Protein AF-A0A1H9MS61-F1 (afdb_monomer)

Foldseek 3Di:
DDDFDDKWWKWDFPDADPVRHTDTHDTDIFTKHWPAAAPVVDPDPDPDPDDDDDDPDPCPPFRTKMKGAPPDDDDFQIWMGDPRFIWGWHDWAFDADPVRHGGIIITTTDGPDD

Mean predicted aligned error: 9.56 Å

Nearest PDB structures (foldseek):
  7z4w-assembly1_1  TM=5.981E-01  e=6.880E-03  Bacillus subtilis
  8hdr-assembly1_A  TM=4.611E-01  e=2.277E-03  uncultured cyanophage
  3f3b-assembly1_A  TM=5.644E-01  e=3.340E-02  Bacillus subtilis
  3bpk-assembly1_B  TM=2.698E-01  e=3.438E+00  Bacillus cereus ATCC 14579
  3bpk-assembly1_A  TM=2.717E-01  e=5.240E+00  Bacillus cereus ATCC 14579

Secondary structure (DSSP, 8-state):
-----EEEEEE-EEEE-TTSPEEEPPPEEEEEEEEEE--TT---------------------SEEEEEETTS---TT-EEEETTEEEEEEEEEEEE-TTS-EEEEEEEEEE---

Organism: NCBI:txid1855383

Sequence (114 aa):
MFIPNNTGRLSRKIGMTIKAEARFSIPETVDCGVVSLANTDQKTSVRSDSSASRGSAQETVSDAKILFPATVTIIAGDRFEIAGFTLKVITVQPRYSVLGILDHYEVDFAHWGP

pLDDT: mean 79.86, std 19.65, range [36.75, 95.88]

Structure (mmCIF, N/CA/C/O backbone):
data_AF-A0A1H9MS61-F1
#
_entry.id   AF-A0A1H9MS61-F1
#
loop_
_atom_site.group_PDB
_atom_site.id
_atom_site.type_symbol
_atom_site.label_atom_id
_atom_site.label_alt_id
_atom_site.label_comp_id
_atom_site.label_asym_id
_atom_site.label_entity_id
_atom_site.label_seq_id
_atom_site.pdbx_PDB_ins_code
_atom_site.Cartn_x
_atom_site.Cartn_y
_atom_site.Cartn_z
_atom_site.occupancy
_atom_site.B_iso_or_equiv
_atom_site.auth_seq_id
_atom_site.auth_comp_id
_atom_site.auth_asym_id
_atom_site.auth_atom_id
_atom_site.pdbx_PDB_model_num
ATOM 1 N N . MET A 1 1 ? -5.239 -4.835 16.723 1.00 73.62 1 MET A N 1
ATOM 2 C CA . MET A 1 1 ? -4.757 -5.936 15.883 1.00 73.62 1 MET A CA 1
ATOM 3 C C . MET A 1 1 ? -5.499 -5.868 14.575 1.00 73.62 1 MET A C 1
ATOM 5 O O . MET A 1 1 ? -6.674 -6.218 14.520 1.00 73.62 1 MET A O 1
ATOM 9 N N . PHE A 1 2 ? -4.838 -5.331 13.560 1.00 81.62 2 PHE A N 1
ATOM 10 C CA . PHE A 1 2 ? -5.325 -5.362 12.193 1.00 81.62 2 PHE A CA 1
ATOM 11 C C . PHE A 1 2 ? -5.403 -6.807 11.681 1.00 81.62 2 PHE A C 1
ATOM 13 O O . PHE A 1 2 ? -4.468 -7.587 11.864 1.00 81.62 2 PHE A O 1
ATOM 20 N N . ILE A 1 3 ? -6.525 -7.150 11.049 1.00 86.38 3 ILE A N 1
ATOM 21 C CA . ILE A 1 3 ? -6.737 -8.432 10.376 1.00 86.38 3 ILE A CA 1
ATOM 22 C C . ILE A 1 3 ? -7.006 -8.104 8.903 1.00 86.38 3 ILE A C 1
ATOM 24 O O . ILE A 1 3 ? -8.030 -7.477 8.614 1.00 86.38 3 ILE A O 1
ATOM 28 N N . PRO A 1 4 ? -6.101 -8.465 7.978 1.00 87.06 4 PRO A N 1
ATOM 29 C CA . PRO A 1 4 ? -6.316 -8.228 6.559 1.00 87.06 4 PRO A CA 1
ATOM 30 C C . PRO A 1 4 ? -7.488 -9.071 6.052 1.00 87.06 4 PRO A C 1
ATOM 32 O O . PRO A 1 4 ? -7.707 -10.196 6.501 1.00 87.06 4 PRO A O 1
ATOM 35 N N . ASN A 1 5 ? -8.248 -8.519 5.110 1.00 88.12 5 ASN A N 1
ATOM 36 C CA . ASN A 1 5 ? -9.428 -9.166 4.531 1.00 88.12 5 ASN A CA 1
ATOM 37 C C . ASN A 1 5 ? -9.337 -9.321 3.008 1.00 88.12 5 ASN A C 1
ATOM 39 O O . ASN A 1 5 ? -10.292 -9.778 2.381 1.00 88.12 5 ASN A O 1
ATOM 43 N N . ASN A 1 6 ? -8.219 -8.915 2.409 1.00 91.75 6 ASN A N 1
ATOM 44 C CA . ASN A 1 6 ? -7.995 -8.955 0.977 1.00 91.75 6 ASN A CA 1
ATOM 45 C C . ASN A 1 6 ? -6.513 -9.213 0.670 1.00 91.75 6 ASN A C 1
ATOM 47 O O . ASN A 1 6 ? -5.647 -9.108 1.537 1.00 91.75 6 ASN A O 1
ATOM 51 N N . THR A 1 7 ? -6.213 -9.513 -0.586 1.00 93.56 7 THR A N 1
ATOM 52 C CA . THR A 1 7 ? -4.850 -9.704 -1.085 1.00 93.56 7 THR A CA 1
ATOM 53 C C . THR A 1 7 ? -4.645 -8.888 -2.352 1.00 93.56 7 THR A C 1
ATOM 55 O O . THR A 1 7 ? -5.556 -8.776 -3.173 1.00 93.56 7 THR A O 1
ATOM 58 N N . GLY A 1 8 ? -3.442 -8.362 -2.548 1.00 93.62 8 GLY A N 1
ATOM 59 C CA . GLY A 1 8 ? -3.043 -7.699 -3.789 1.00 93.62 8 GLY A CA 1
ATOM 60 C C . GLY A 1 8 ? -1.614 -8.052 -4.175 1.00 93.62 8 GLY A C 1
ATOM 61 O O . GLY A 1 8 ? -0.952 -8.831 -3.491 1.00 93.62 8 GLY A O 1
ATOM 62 N N . ARG A 1 9 ? -1.130 -7.499 -5.288 1.00 95.50 9 ARG A N 1
ATOM 63 C CA . ARG A 1 9 ? 0.222 -7.765 -5.797 1.00 95.50 9 ARG A CA 1
ATOM 64 C C . ARG A 1 9 ? 1.094 -6.528 -5.644 1.00 95.50 9 ARG A C 1
ATOM 66 O O . ARG A 1 9 ? 0.825 -5.498 -6.255 1.00 95.50 9 ARG A O 1
ATOM 73 N N . LEU A 1 10 ? 2.154 -6.635 -4.854 1.00 94.94 10 LEU A N 1
ATOM 74 C CA . LEU A 1 10 ? 3.129 -5.577 -4.617 1.00 94.94 10 LEU A CA 1
ATOM 75 C C . LEU A 1 10 ? 4.362 -5.789 -5.495 1.00 94.94 10 LEU A C 1
ATOM 77 O O . LEU A 1 10 ? 5.006 -6.832 -5.447 1.00 94.94 10 LEU A O 1
ATOM 81 N N . SER A 1 11 ? 4.715 -4.775 -6.276 1.00 93.88 11 SER A N 1
ATOM 82 C CA . SER A 1 11 ? 5.929 -4.739 -7.088 1.00 93.88 11 SER A CA 1
ATOM 83 C C . SER A 1 11 ? 6.831 -3.616 -6.593 1.00 93.88 11 SER A C 1
ATOM 85 O O . SER A 1 11 ? 6.472 -2.437 -6.666 1.00 93.88 11 SER A O 1
ATOM 87 N N . ARG A 1 12 ? 8.022 -3.970 -6.109 1.00 92.31 12 ARG A N 1
ATOM 88 C CA . ARG A 1 12 ? 8.966 -3.000 -5.550 1.00 92.31 12 ARG A CA 1
ATOM 89 C C . ARG A 1 12 ? 9.653 -2.218 -6.652 1.00 92.31 12 ARG A C 1
ATOM 91 O O . ARG A 1 12 ? 10.039 -2.797 -7.671 1.00 92.31 12 ARG A O 1
ATOM 98 N N . LYS A 1 13 ? 9.863 -0.920 -6.461 1.00 89.75 13 LYS A N 1
ATOM 99 C CA . LYS A 1 13 ? 10.650 -0.117 -7.402 1.00 89.75 13 LYS A CA 1
ATOM 100 C C . LYS A 1 13 ? 12.136 -0.467 -7.260 1.00 89.75 13 LYS A C 1
ATOM 102 O O . LYS A 1 13 ? 12.756 -0.162 -6.250 1.00 89.75 13 LYS A O 1
ATOM 107 N N . ILE A 1 14 ? 12.720 -1.080 -8.290 1.00 88.56 14 ILE A N 1
ATOM 108 C CA . ILE A 1 14 ? 14.119 -1.552 -8.283 1.00 88.56 14 ILE A CA 1
ATOM 109 C C . ILE A 1 14 ? 15.089 -0.623 -9.018 1.00 88.56 14 ILE A C 1
ATOM 111 O O . ILE A 1 14 ? 16.298 -0.826 -8.968 1.00 88.56 14 ILE A O 1
ATOM 115 N N . GLY A 1 15 ? 14.584 0.397 -9.711 1.00 84.56 15 GLY A N 1
ATOM 116 C CA . GLY A 1 15 ? 15.419 1.391 -10.375 1.00 84.56 15 GLY A CA 1
ATOM 117 C C . GLY A 1 15 ? 14.725 2.047 -11.557 1.00 84.56 15 GLY A C 1
ATOM 118 O O . GLY A 1 15 ? 13.495 2.102 -11.626 1.00 84.56 15 GLY A O 1
ATOM 119 N N . MET A 1 16 ? 15.530 2.541 -12.491 1.00 83.62 16 MET A N 1
ATOM 120 C CA . MET A 1 16 ? 15.074 3.105 -13.758 1.00 83.62 16 MET A CA 1
ATOM 121 C C . MET A 1 16 ? 15.791 2.422 -14.924 1.00 83.62 16 MET A C 1
ATOM 123 O O . MET A 1 16 ? 16.925 1.962 -14.783 1.00 83.62 16 MET A O 1
ATOM 127 N N . THR A 1 17 ? 15.128 2.328 -16.072 1.00 80.75 17 THR A N 1
ATOM 128 C CA . THR A 1 17 ? 15.753 1.905 -17.329 1.00 80.75 17 THR A CA 1
ATOM 129 C C . THR A 1 17 ? 16.576 3.052 -17.922 1.00 80.75 17 THR A C 1
ATOM 131 O O . THR A 1 17 ? 16.449 4.206 -17.516 1.00 80.75 17 THR A O 1
ATOM 134 N N . ILE A 1 18 ? 17.399 2.751 -18.933 1.00 79.25 18 ILE A N 1
ATOM 135 C CA . ILE A 1 18 ? 18.181 3.754 -19.687 1.00 79.25 18 ILE A CA 1
ATOM 136 C C . ILE A 1 18 ? 17.268 4.834 -20.305 1.00 79.25 18 ILE A C 1
ATOM 138 O O . ILE A 1 18 ? 17.698 5.959 -20.533 1.00 79.25 18 ILE A O 1
ATOM 142 N N . LYS A 1 19 ? 15.987 4.511 -20.527 1.00 81.38 19 LYS A N 1
ATOM 143 C CA . LYS A 1 19 ? 14.955 5.422 -21.039 1.00 81.38 19 LYS A CA 1
ATOM 144 C C . LYS A 1 19 ? 14.193 6.177 -19.938 1.00 81.38 19 LYS A C 1
ATOM 146 O O . LYS A 1 19 ? 13.145 6.742 -20.216 1.00 81.38 19 LYS A O 1
ATOM 151 N N . ALA A 1 20 ? 14.695 6.173 -18.702 1.00 76.69 20 ALA A N 1
ATOM 152 C CA . ALA A 1 20 ? 14.059 6.773 -17.526 1.00 76.69 20 ALA A CA 1
ATOM 153 C C . ALA A 1 20 ? 12.687 6.172 -17.140 1.00 76.69 20 ALA A C 1
ATOM 155 O O . ALA A 1 20 ? 11.936 6.772 -16.373 1.00 76.69 20 ALA A O 1
ATOM 156 N N . GLU A 1 21 ? 12.367 4.960 -17.600 1.00 80.69 21 GLU A N 1
ATOM 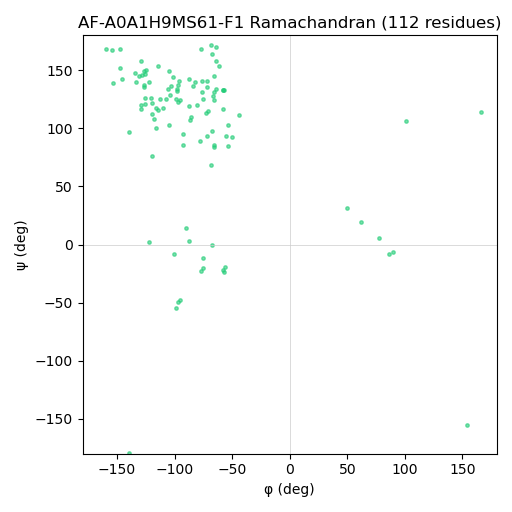157 C CA . GLU A 1 21 ? 11.148 4.255 -17.186 1.00 80.69 21 GLU A CA 1
ATOM 158 C C . GLU A 1 21 ? 11.384 3.564 -15.838 1.00 80.69 21 GLU A C 1
ATOM 160 O O . GLU A 1 21 ? 12.448 2.986 -15.605 1.00 80.69 21 GLU A O 1
ATOM 165 N N . ALA A 1 22 ? 10.405 3.595 -14.931 1.00 82.12 22 ALA A N 1
ATOM 166 C CA . ALA A 1 22 ? 10.524 2.903 -13.649 1.00 82.12 22 ALA A CA 1
ATOM 167 C C . ALA A 1 22 ? 10.564 1.381 -13.859 1.00 82.12 22 ALA A C 1
ATOM 169 O O . ALA A 1 22 ? 9.685 0.805 -14.498 1.00 82.12 22 ALA A O 1
ATOM 170 N N . ARG A 1 23 ? 11.575 0.721 -13.288 1.00 87.75 23 ARG A N 1
ATOM 171 C CA . ARG A 1 23 ? 11.692 -0.737 -13.294 1.00 87.75 23 ARG A CA 1
ATOM 172 C C . ARG A 1 23 ? 11.169 -1.288 -11.972 1.00 87.75 23 ARG A C 1
ATOM 174 O O . ARG A 1 23 ? 11.567 -0.813 -10.906 1.00 87.75 23 ARG A O 1
ATOM 181 N N . PHE A 1 24 ? 10.326 -2.311 -12.053 1.00 89.94 24 PHE A N 1
ATOM 182 C CA . PHE A 1 24 ? 9.717 -2.961 -10.895 1.00 89.94 24 PHE A CA 1
ATOM 183 C C . PHE A 1 24 ? 10.195 -4.409 -10.739 1.00 89.94 24 PHE A C 1
ATOM 185 O O . PHE A 1 24 ? 10.619 -5.039 -11.712 1.00 89.94 24 PHE A O 1
ATOM 192 N N . SER A 1 25 ? 10.173 -4.917 -9.507 1.00 89.81 25 SER A N 1
ATOM 193 C CA . SER A 1 25 ? 10.433 -6.322 -9.197 1.00 89.81 25 SER A CA 1
ATOM 194 C C . SER A 1 25 ? 9.315 -7.224 -9.720 1.00 89.81 25 SER A C 1
ATOM 196 O O . SER A 1 25 ? 8.256 -6.758 -10.138 1.00 89.81 25 SER A O 1
ATOM 198 N N . ILE A 1 26 ? 9.539 -8.537 -9.638 1.00 90.25 26 ILE A N 1
ATOM 199 C CA . ILE A 1 26 ? 8.461 -9.516 -9.792 1.00 90.25 26 ILE A CA 1
ATOM 200 C C . ILE A 1 26 ? 7.391 -9.209 -8.721 1.00 90.25 26 ILE A C 1
ATOM 202 O O . ILE A 1 26 ? 7.777 -8.976 -7.570 1.00 90.25 26 ILE A O 1
ATOM 206 N N . PRO A 1 27 ? 6.091 -9.165 -9.077 1.00 91.56 27 PRO A N 1
ATOM 207 C CA . PRO A 1 27 ? 5.030 -8.894 -8.116 1.00 91.56 27 PRO A CA 1
ATOM 208 C C . PRO A 1 27 ? 4.901 -10.020 -7.083 1.00 91.56 27 PRO A C 1
ATOM 210 O O . PRO A 1 27 ? 4.787 -11.189 -7.457 1.00 91.56 27 PRO A O 1
ATOM 213 N N . GLU A 1 28 ? 4.858 -9.658 -5.806 1.00 94.44 28 GLU A N 1
ATOM 214 C CA . GLU A 1 28 ? 4.621 -10.549 -4.668 1.00 94.44 28 GLU A CA 1
ATOM 215 C C . GLU A 1 28 ? 3.179 -10.390 -4.171 1.00 94.44 28 GLU A C 1
ATOM 217 O O . GLU A 1 28 ? 2.678 -9.269 -4.072 1.00 94.44 28 GLU A O 1
ATOM 222 N N . THR A 1 29 ? 2.496 -11.495 -3.867 1.00 95.19 29 THR A N 1
ATOM 223 C CA . THR A 1 29 ? 1.161 -11.432 -3.257 1.00 95.19 29 THR A CA 1
ATOM 224 C C . THR A 1 29 ? 1.293 -11.053 -1.789 1.00 95.19 29 THR A C 1
ATOM 226 O O . THR A 1 29 ? 1.995 -11.728 -1.042 1.00 95.19 29 THR A O 1
ATOM 229 N N . VAL A 1 30 ? 0.600 -9.995 -1.378 1.00 95.62 30 VAL A N 1
ATOM 230 C CA . VAL A 1 30 ? 0.612 -9.495 -0.002 1.00 95.62 30 VAL A CA 1
ATOM 231 C C . VAL A 1 30 ? -0.804 -9.330 0.531 1.00 95.62 30 VAL A C 1
ATOM 233 O O . VAL A 1 30 ? -1.725 -8.955 -0.203 1.00 95.62 30 VAL A O 1
ATOM 236 N N . ASP A 1 31 ? -0.953 -9.581 1.827 1.00 94.44 31 ASP A N 1
ATOM 237 C CA . ASP A 1 31 ? -2.193 -9.342 2.552 1.00 94.44 31 ASP A CA 1
ATOM 238 C C . ASP A 1 31 ? -2.423 -7.842 2.748 1.00 94.44 31 ASP A C 1
ATOM 240 O O . ASP A 1 31 ? -1.498 -7.074 3.027 1.00 94.44 31 ASP A O 1
ATOM 244 N N . CYS A 1 32 ? -3.674 -7.415 2.617 1.00 93.50 32 CYS A N 1
ATOM 245 C CA . CYS A 1 32 ? 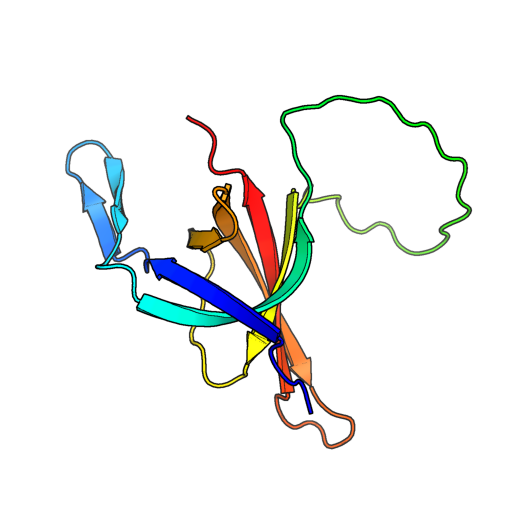-4.062 -6.020 2.746 1.00 93.50 32 CYS A CA 1
ATOM 246 C C . CYS A 1 32 ? -5.527 -5.863 3.181 1.00 93.50 32 CYS A C 1
ATOM 248 O O . CYS A 1 32 ? -6.319 -6.806 3.187 1.00 93.50 32 CYS A O 1
ATOM 250 N N . GLY A 1 33 ? -5.889 -4.644 3.569 1.00 91.62 33 GLY A N 1
ATOM 251 C CA . GLY A 1 33 ? -7.258 -4.248 3.882 1.00 91.62 33 GLY A CA 1
ATOM 252 C C . GLY A 1 33 ? -7.613 -2.978 3.126 1.00 91.62 33 GLY A C 1
ATOM 253 O O . GLY A 1 33 ? -6.999 -1.938 3.344 1.00 91.62 33 GLY A O 1
ATOM 254 N N . VAL A 1 34 ? -8.586 -3.050 2.221 1.00 90.25 34 VAL A N 1
ATOM 255 C CA . VAL A 1 34 ? -8.999 -1.890 1.417 1.00 90.25 34 VAL A CA 1
ATOM 256 C C . VAL A 1 34 ? -9.937 -1.015 2.243 1.00 90.25 34 VAL A C 1
ATOM 258 O O . VAL A 1 34 ? -10.993 -1.481 2.666 1.00 90.25 34 VAL A O 1
ATOM 261 N N . VAL A 1 35 ? -9.559 0.247 2.465 1.00 88.06 35 VAL A N 1
ATOM 262 C CA . VAL A 1 35 ? -10.392 1.235 3.176 1.00 88.06 35 VAL A CA 1
ATOM 263 C C . VAL A 1 35 ? -11.173 2.075 2.177 1.00 88.06 35 VAL A C 1
ATOM 265 O O . VAL A 1 35 ? -12.383 2.234 2.311 1.00 88.06 35 VAL A O 1
ATOM 268 N N . SER A 1 36 ? -10.492 2.585 1.153 1.00 86.06 36 SER A N 1
ATOM 269 C CA . SER A 1 36 ? -11.114 3.285 0.035 1.00 86.06 36 SER A CA 1
ATOM 270 C C . SER A 1 36 ? -10.356 3.004 -1.255 1.00 86.06 36 SER A C 1
ATOM 272 O O . SER A 1 36 ? -9.130 2.904 -1.270 1.00 86.06 36 SER A O 1
ATOM 274 N N . LEU A 1 37 ? -11.103 2.877 -2.345 1.00 83.88 37 LEU A N 1
ATOM 275 C CA . LEU A 1 37 ? -10.582 2.696 -3.693 1.00 83.88 37 LEU A CA 1
ATOM 276 C C . LEU A 1 37 ? -11.457 3.546 -4.615 1.00 83.88 37 LEU A C 1
ATOM 278 O O . LEU A 1 37 ? -12.579 3.159 -4.940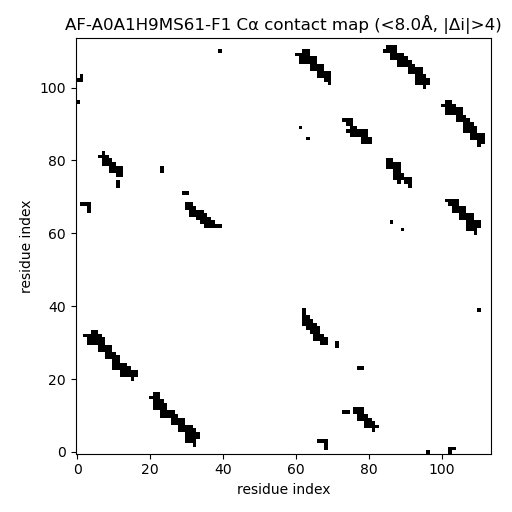 1.00 83.88 37 LEU A 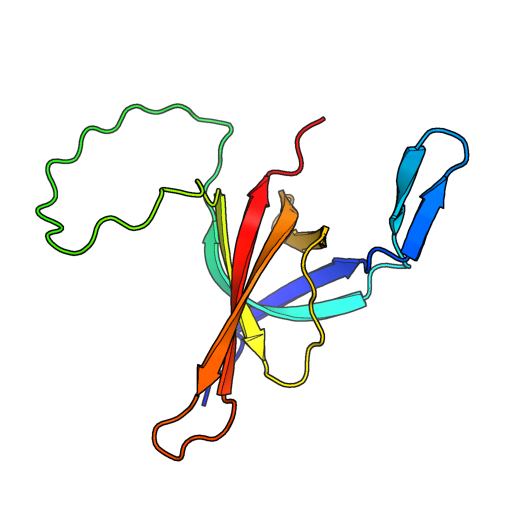O 1
ATOM 282 N N . ALA A 1 38 ? -10.996 4.752 -4.936 1.00 74.44 38 ALA A N 1
ATOM 283 C CA . ALA A 1 38 ? -11.689 5.653 -5.840 1.00 74.44 38 ALA A CA 1
ATOM 284 C C . ALA A 1 38 ? -11.477 5.183 -7.279 1.00 74.44 38 ALA A C 1
ATOM 286 O O . ALA A 1 38 ? -10.366 4.889 -7.714 1.00 74.44 38 ALA A O 1
ATOM 287 N N . ASN A 1 39 ? -12.581 5.104 -8.013 1.00 61.41 39 ASN A N 1
ATOM 288 C CA . ASN A 1 39 ? -12.592 4.714 -9.410 1.00 61.41 39 ASN A CA 1
ATOM 289 C C . ASN A 1 39 ? -12.505 6.000 -10.250 1.00 61.41 39 ASN A C 1
ATOM 291 O O . ASN A 1 39 ? -13.530 6.597 -10.583 1.00 61.41 39 ASN A O 1
ATOM 295 N N . THR A 1 40 ? -11.291 6.497 -10.503 1.00 55.00 40 THR A N 1
ATOM 296 C CA . THR A 1 40 ? -11.059 7.832 -11.096 1.00 55.00 40 THR A CA 1
ATOM 297 C C . THR A 1 40 ? -11.529 7.958 -12.561 1.00 55.00 40 THR A C 1
ATOM 299 O O . THR A 1 40 ? -11.489 9.050 -13.124 1.00 55.00 40 THR A O 1
ATOM 302 N N . ASP A 1 41 ? -12.080 6.896 -13.165 1.00 47.66 41 ASP A N 1
ATOM 303 C CA . ASP A 1 41 ? -12.691 6.934 -14.505 1.00 47.66 41 ASP A CA 1
ATOM 304 C C . ASP A 1 41 ? -14.078 7.604 -14.555 1.00 47.66 41 ASP A C 1
ATOM 306 O O . ASP A 1 41 ? -14.566 7.942 -15.636 1.00 47.66 41 ASP A O 1
ATOM 310 N N . GLN A 1 42 ? -14.720 7.878 -13.412 1.00 38.69 42 GLN A N 1
ATOM 311 C CA . GLN A 1 42 ? -15.922 8.714 -13.374 1.00 38.69 42 GLN A CA 1
ATOM 312 C C . GLN A 1 42 ? -15.692 9.994 -12.576 1.00 38.69 42 GLN A C 1
ATOM 314 O O . GLN A 1 42 ? -15.819 10.043 -11.356 1.00 38.69 42 GLN A O 1
ATOM 319 N N . LYS A 1 43 ? -15.449 11.088 -13.303 1.00 38.78 43 LYS A N 1
ATOM 320 C CA . LYS A 1 43 ? -15.577 12.458 -12.794 1.00 38.78 43 LYS A CA 1
ATOM 321 C C . LYS A 1 43 ? -17.056 12.779 -12.539 1.00 38.78 43 LYS A C 1
ATOM 323 O O . LYS A 1 43 ? -17.648 13.591 -13.242 1.00 38.78 43 LYS A O 1
ATOM 328 N N . THR A 1 44 ? -17.687 12.146 -11.555 1.00 38.75 44 THR A N 1
ATOM 329 C CA . THR A 1 44 ? -18.997 12.591 -11.071 1.00 38.75 44 THR A CA 1
ATOM 330 C C . THR A 1 44 ? -18.774 13.647 -10.004 1.00 38.75 44 THR A C 1
ATOM 332 O O . THR A 1 44 ? -18.340 13.352 -8.893 1.00 38.75 44 THR A O 1
ATOM 335 N N . SER A 1 45 ? -19.054 14.901 -10.361 1.00 41.53 45 SER A N 1
ATOM 336 C CA . SER A 1 45 ? -19.110 16.025 -9.432 1.00 41.53 45 SER A CA 1
ATOM 337 C C . SER A 1 45 ? -20.272 15.826 -8.457 1.00 41.53 45 SER A C 1
ATOM 339 O O . SER A 1 45 ? -21.371 16.338 -8.669 1.00 41.53 45 SER A O 1
ATOM 341 N N . VAL A 1 46 ? -20.053 15.067 -7.391 1.00 41.28 46 VAL A N 1
ATOM 342 C CA . VAL A 1 46 ? -21.000 14.994 -6.281 1.00 41.28 46 VAL A CA 1
ATOM 343 C C . VAL A 1 46 ? -20.570 16.043 -5.266 1.00 41.28 46 VAL A C 1
ATOM 345 O O . VAL A 1 46 ? -19.677 15.825 -4.452 1.00 41.28 46 VAL A O 1
ATOM 348 N N . ARG A 1 47 ? -21.183 17.230 -5.356 1.00 51.78 47 ARG A N 1
ATOM 349 C CA . ARG A 1 47 ? -21.192 18.188 -4.249 1.00 51.78 47 ARG A CA 1
ATOM 350 C C . ARG A 1 47 ? -22.037 17.572 -3.143 1.00 51.78 47 ARG A C 1
ATOM 352 O O . ARG A 1 47 ? -23.259 17.637 -3.194 1.00 51.78 47 ARG A O 1
ATOM 359 N N . SER A 1 48 ? -21.373 16.953 -2.180 1.00 37.91 48 SER A N 1
ATOM 360 C CA . SER A 1 48 ? -21.989 16.586 -0.915 1.00 37.91 48 SER A CA 1
ATOM 361 C C . SER A 1 48 ? -21.494 17.567 0.134 1.00 37.91 48 SER A C 1
ATOM 363 O O . SER A 1 48 ? -20.362 17.457 0.605 1.00 37.91 48 SER A O 1
ATOM 365 N N . ASP A 1 49 ? -22.353 18.528 0.479 1.00 40.72 49 ASP A N 1
ATOM 366 C CA . ASP A 1 49 ? -22.296 19.293 1.726 1.00 40.72 49 ASP A CA 1
ATOM 367 C C . ASP A 1 49 ? -22.265 18.312 2.906 1.00 40.72 49 ASP A C 1
ATOM 369 O O . ASP A 1 49 ? -23.290 17.945 3.476 1.00 40.72 49 ASP A O 1
ATOM 373 N N . SER A 1 50 ? -21.071 17.838 3.249 1.00 37.53 50 SER A N 1
ATOM 374 C CA . SER A 1 50 ? -20.837 17.007 4.424 1.00 37.53 50 SER A CA 1
ATOM 375 C C . SER A 1 50 ? -19.885 17.785 5.303 1.00 37.53 50 SER A C 1
ATOM 377 O O . SER A 1 50 ? -18.719 17.990 4.974 1.00 37.53 50 SER A O 1
ATOM 379 N N . SER A 1 51 ? -20.425 18.282 6.402 1.00 43.06 51 SER A N 1
ATOM 380 C CA . SER A 1 51 ? -19.731 19.036 7.429 1.00 43.06 51 SER A CA 1
ATOM 381 C C . SER A 1 51 ? -18.535 18.237 7.968 1.00 43.06 51 SER A C 1
ATOM 383 O O . SER A 1 51 ? -18.681 17.430 8.878 1.00 43.06 51 SER A O 1
ATOM 385 N N . ALA A 1 52 ? -17.345 18.453 7.411 1.00 36.75 52 ALA A N 1
ATOM 386 C CA . ALA A 1 52 ? -16.098 17.858 7.880 1.00 36.75 52 ALA A CA 1
ATOM 387 C C . ALA A 1 52 ? -15.136 18.977 8.279 1.00 36.75 52 ALA A C 1
ATOM 389 O O . ALA A 1 52 ? -14.203 19.345 7.567 1.00 36.75 52 ALA A O 1
ATOM 390 N N . SER A 1 53 ? -15.393 19.567 9.443 1.00 50.12 53 SER A N 1
ATOM 391 C CA . SER A 1 53 ? -14.389 20.377 10.110 1.00 50.12 53 SER A CA 1
ATOM 392 C C . SER A 1 53 ? -13.295 19.448 10.638 1.00 50.12 53 SER A C 1
ATOM 394 O O . SER A 1 53 ? -13.547 18.626 11.516 1.00 50.12 53 SER A O 1
ATOM 396 N N . ARG A 1 54 ? -12.076 19.587 10.102 1.00 40.88 54 ARG A N 1
ATOM 397 C CA . ARG A 1 54 ? -10.821 19.769 10.859 1.00 40.88 54 ARG A CA 1
ATOM 398 C C . ARG A 1 54 ? -9.595 19.549 9.973 1.00 40.88 54 ARG A C 1
ATOM 400 O O . ARG A 1 54 ? -9.266 18.426 9.621 1.00 40.88 54 ARG A O 1
ATOM 407 N N . GLY A 1 55 ? -8.861 20.643 9.784 1.00 37.59 55 GLY A N 1
ATOM 408 C CA . GLY A 1 55 ? -7.424 20.626 9.541 1.00 37.59 55 GLY A CA 1
ATOM 409 C C . GLY A 1 55 ? -7.045 20.796 8.082 1.00 37.59 55 GLY A C 1
ATOM 410 O O . GLY A 1 55 ? -7.151 19.862 7.301 1.00 37.59 55 GLY A O 1
ATOM 411 N N . SER A 1 56 ? -6.536 21.981 7.747 1.00 41.41 56 SER A N 1
ATOM 412 C CA . SER A 1 56 ? -5.719 22.222 6.561 1.00 41.41 56 SER A CA 1
ATOM 413 C C . SER A 1 56 ? -4.582 21.199 6.482 1.00 41.41 56 SER A C 1
ATOM 415 O O . SER A 1 56 ? -3.513 21.401 7.051 1.00 41.41 56 SER A O 1
ATOM 417 N N . ALA A 1 57 ? -4.812 20.094 5.789 1.00 39.88 57 ALA A N 1
ATOM 418 C CA . ALA A 1 57 ? -3.778 19.195 5.323 1.00 39.88 57 ALA A CA 1
ATOM 419 C C . ALA A 1 57 ? -3.821 19.294 3.805 1.00 39.88 57 ALA A C 1
ATOM 421 O O . ALA A 1 57 ? -4.848 19.020 3.192 1.00 39.88 57 ALA A O 1
ATOM 422 N N . GLN A 1 58 ? -2.730 19.793 3.233 1.00 39.56 58 GLN A N 1
ATOM 423 C CA . GLN A 1 58 ? -2.529 19.953 1.801 1.00 39.56 58 GLN A CA 1
ATOM 424 C C . GLN A 1 58 ? -3.011 18.688 1.086 1.00 39.56 58 GLN A C 1
ATOM 426 O O . GLN A 1 58 ? -2.447 17.615 1.300 1.00 39.56 58 GLN A O 1
ATOM 431 N N . GLU A 1 59 ? -4.103 18.813 0.331 1.00 41.59 59 GLU A N 1
ATOM 432 C CA . GLU A 1 59 ? -4.822 17.703 -0.288 1.00 41.59 59 GLU A CA 1
ATOM 433 C C . GLU A 1 59 ? -3.912 17.051 -1.333 1.00 41.59 59 GLU A C 1
ATOM 435 O O . GLU A 1 59 ? -3.897 17.401 -2.511 1.00 41.59 59 GLU A O 1
ATOM 440 N N . THR A 1 60 ? -3.074 16.119 -0.884 1.00 51.38 60 THR A N 1
ATOM 441 C CA . THR A 1 60 ? -2.476 15.135 -1.773 1.00 51.38 60 THR A CA 1
ATOM 442 C C . THR A 1 60 ? -3.629 14.218 -2.121 1.00 51.38 60 THR A C 1
ATOM 444 O O . THR A 1 60 ? -3.981 13.348 -1.326 1.00 51.38 60 THR A O 1
ATOM 447 N N . VAL A 1 61 ? -4.292 14.516 -3.239 1.00 57.59 61 VAL A N 1
ATOM 448 C CA . VAL A 1 61 ? -5.419 13.743 -3.760 1.00 57.59 61 VAL A CA 1
ATOM 449 C C . VAL A 1 61 ? -4.949 12.294 -3.868 1.00 57.59 61 VAL A C 1
ATOM 451 O O . VAL A 1 61 ? -4.132 11.959 -4.723 1.00 57.59 61 VAL A O 1
ATOM 454 N N . SER A 1 62 ? -5.377 11.471 -2.916 1.00 63.50 62 SER A N 1
ATOM 455 C CA . SER A 1 62 ? -5.112 10.040 -2.907 1.00 63.50 62 SER A CA 1
ATOM 456 C C . SER A 1 62 ? -6.334 9.356 -3.489 1.00 63.50 62 SER A C 1
ATOM 458 O O . SER A 1 62 ? -7.454 9.545 -3.016 1.00 63.50 62 SER A O 1
ATOM 460 N N . ASP A 1 63 ? -6.117 8.587 -4.548 1.00 81.12 63 ASP A N 1
ATOM 461 C CA . ASP A 1 63 ? -7.168 7.820 -5.207 1.00 81.12 63 ASP A CA 1
ATOM 462 C C . ASP A 1 63 ? -7.509 6.558 -4.407 1.00 81.12 63 ASP A C 1
ATOM 464 O O . ASP A 1 63 ? -8.608 6.031 -4.520 1.00 81.12 63 ASP A O 1
ATOM 468 N N . ALA A 1 64 ? -6.605 6.050 -3.566 1.00 87.19 64 ALA A N 1
ATOM 469 C CA . ALA A 1 64 ? -6.915 4.909 -2.711 1.00 87.19 64 ALA A CA 1
ATOM 470 C C . ALA A 1 64 ? -6.183 4.954 -1.371 1.00 87.19 64 ALA A C 1
ATOM 472 O O . ALA A 1 64 ? -5.070 5.471 -1.271 1.00 87.19 64 ALA A O 1
ATOM 473 N N . LYS A 1 65 ? -6.806 4.349 -0.356 1.00 92.06 65 LYS A N 1
ATOM 474 C CA . LYS A 1 65 ? -6.237 4.115 0.971 1.00 92.06 65 LYS A CA 1
ATOM 475 C C . LYS A 1 65 ? -6.349 2.635 1.313 1.00 92.06 65 LYS A C 1
ATOM 477 O O . LYS A 1 65 ? -7.448 2.072 1.355 1.00 92.06 65 LYS A O 1
ATOM 482 N N . ILE A 1 66 ? -5.207 2.004 1.564 1.00 93.12 66 ILE A N 1
ATOM 483 C CA . ILE A 1 66 ? -5.112 0.566 1.839 1.00 93.12 66 ILE A CA 1
ATOM 484 C C . ILE A 1 66 ? -4.221 0.350 3.060 1.00 93.12 66 ILE A C 1
ATOM 486 O O . ILE A 1 66 ? -3.211 1.029 3.245 1.00 93.12 66 ILE A O 1
ATOM 490 N N . LEU A 1 67 ? -4.622 -0.591 3.908 1.00 94.94 67 LEU A N 1
ATOM 491 C CA . LEU A 1 67 ? -3.896 -0.996 5.101 1.00 94.94 67 LEU A CA 1
ATOM 492 C C . LEU A 1 67 ? -3.060 -2.237 4.807 1.00 94.94 67 LEU A C 1
ATOM 494 O O . LEU A 1 67 ? -3.547 -3.181 4.183 1.00 94.94 67 LEU A O 1
ATOM 498 N N . PHE A 1 68 ? -1.830 -2.257 5.302 1.00 95.56 68 PHE A N 1
ATOM 499 C CA . PHE A 1 68 ? -0.922 -3.394 5.189 1.00 95.56 68 PHE A CA 1
ATOM 500 C C . PHE A 1 68 ? -0.488 -3.852 6.577 1.00 95.56 68 PHE A C 1
ATOM 502 O O . PHE A 1 68 ? -0.220 -3.006 7.433 1.00 95.56 68 PHE A O 1
ATOM 509 N N . PRO A 1 69 ? -0.388 -5.165 6.831 1.00 94.50 69 PRO A N 1
ATOM 510 C CA . PRO A 1 69 ? 0.120 -5.647 8.104 1.00 94.50 69 PRO A CA 1
ATOM 511 C C . PRO A 1 69 ? 1.567 -5.183 8.305 1.00 94.50 69 PRO A C 1
ATOM 513 O O . PRO A 1 69 ? 2.310 -4.983 7.344 1.00 94.50 69 PRO A O 1
ATOM 516 N N . ALA A 1 70 ? 1.988 -5.056 9.564 1.00 93.81 70 ALA A N 1
ATOM 517 C CA . ALA A 1 70 ? 3.342 -4.621 9.924 1.00 93.81 70 ALA A CA 1
ATOM 518 C C . ALA A 1 70 ? 4.468 -5.490 9.318 1.00 93.81 70 ALA A C 1
ATOM 520 O O . ALA A 1 70 ? 5.613 -5.055 9.236 1.00 93.81 70 ALA A O 1
ATOM 521 N N . THR A 1 71 ? 4.150 -6.718 8.897 1.00 93.69 71 THR A N 1
ATOM 522 C CA . THR A 1 71 ? 5.072 -7.654 8.239 1.00 93.69 71 THR A CA 1
ATOM 523 C C . THR A 1 71 ? 5.363 -7.301 6.780 1.00 93.69 71 THR A C 1
ATOM 525 O O . THR A 1 71 ? 6.375 -7.746 6.238 1.00 93.69 71 THR A O 1
ATOM 528 N N . VAL A 1 72 ? 4.508 -6.510 6.127 1.00 93.00 72 VAL A N 1
ATOM 529 C CA . VAL A 1 72 ? 4.681 -6.118 4.727 1.00 93.00 72 VAL A CA 1
ATOM 530 C C . VAL A 1 72 ? 5.536 -4.860 4.655 1.00 93.00 72 VAL A C 1
ATOM 532 O O . VAL A 1 72 ? 5.172 -3.800 5.160 1.00 93.00 72 VAL A O 1
ATOM 535 N N . THR A 1 73 ? 6.681 -4.974 3.983 1.00 91.69 73 THR A N 1
ATOM 536 C CA . THR A 1 73 ? 7.544 -3.825 3.689 1.00 91.69 73 THR A CA 1
ATOM 537 C C . THR A 1 73 ? 7.076 -3.154 2.403 1.00 91.69 73 THR A C 1
ATOM 539 O O . THR A 1 73 ? 7.243 -3.713 1.317 1.00 91.69 73 THR A O 1
ATOM 542 N N . ILE A 1 74 ? 6.514 -1.955 2.539 1.00 92.88 74 ILE A N 1
ATOM 543 C CA . ILE A 1 74 ? 6.022 -1.119 1.442 1.00 92.88 74 ILE A CA 1
ATOM 544 C C . ILE A 1 74 ? 6.652 0.270 1.531 1.00 92.88 74 ILE A C 1
ATOM 546 O O . ILE A 1 74 ? 6.747 0.841 2.619 1.00 92.88 74 ILE A O 1
ATOM 550 N N . ILE A 1 75 ? 7.111 0.810 0.400 1.00 93.12 75 ILE A N 1
ATOM 551 C CA . ILE A 1 75 ? 7.756 2.126 0.343 1.00 93.12 75 ILE A CA 1
ATOM 552 C C . ILE A 1 75 ? 7.144 3.017 -0.739 1.00 93.12 75 ILE A C 1
ATOM 554 O O . ILE A 1 75 ? 6.541 2.554 -1.707 1.00 93.12 75 ILE A O 1
ATOM 558 N N . ALA A 1 76 ? 7.324 4.330 -0.583 1.00 91.31 76 ALA A N 1
ATOM 559 C CA . ALA A 1 76 ? 6.885 5.303 -1.574 1.00 91.31 76 ALA A CA 1
ATOM 560 C C . ALA A 1 76 ? 7.503 5.021 -2.954 1.00 91.31 76 ALA A C 1
ATOM 562 O O . ALA A 1 76 ? 8.711 4.822 -3.097 1.00 91.31 76 ALA A O 1
ATOM 563 N N . GLY A 1 77 ? 6.663 5.047 -3.988 1.00 90.44 77 GLY A N 1
ATOM 564 C CA . GLY A 1 77 ? 7.045 4.754 -5.366 1.00 90.44 77 GLY A CA 1
ATOM 565 C C . GLY A 1 77 ? 6.927 3.289 -5.785 1.00 90.44 77 GLY A C 1
A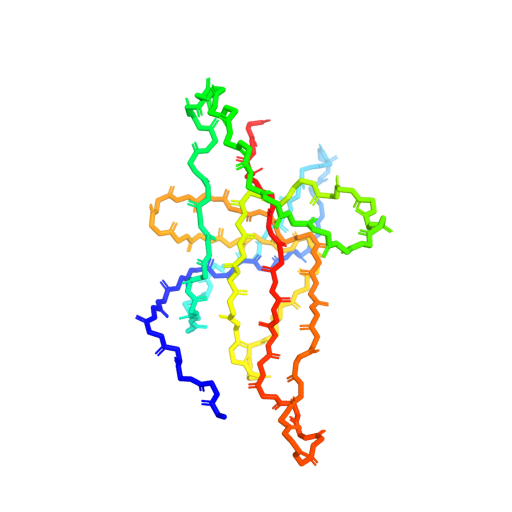TOM 566 O O . GLY A 1 77 ? 7.092 3.031 -6.980 1.00 90.44 77 GLY A O 1
ATOM 567 N N . ASP A 1 78 ? 6.618 2.367 -4.871 1.00 93.25 78 ASP A N 1
ATOM 568 C CA . ASP A 1 78 ? 6.229 1.002 -5.232 1.00 93.25 78 ASP A CA 1
ATOM 569 C C . ASP A 1 78 ? 4.916 0.992 -6.026 1.00 93.25 78 ASP A C 1
ATOM 571 O O . ASP A 1 78 ? 4.112 1.932 -5.979 1.00 93.25 78 ASP A O 1
ATOM 575 N N . ARG A 1 79 ? 4.709 -0.090 -6.776 1.00 93.69 79 ARG A N 1
ATOM 576 C CA . ARG A 1 79 ? 3.493 -0.341 -7.550 1.00 93.69 79 ARG A CA 1
ATOM 577 C C . ARG A 1 79 ? 2.669 -1.415 -6.857 1.00 93.69 79 ARG A C 1
ATOM 579 O O . ARG A 1 79 ? 3.200 -2.459 -6.492 1.00 93.69 79 ARG A O 1
ATOM 586 N N . PHE A 1 80 ? 1.372 -1.185 -6.735 1.00 93.94 80 PHE A N 1
ATOM 587 C CA . PHE A 1 80 ? 0.439 -2.130 -6.140 1.00 93.94 80 PHE A CA 1
ATOM 588 C C . PHE A 1 80 ? -0.729 -2.405 -7.082 1.00 93.94 80 PHE A C 1
ATOM 590 O O . PHE A 1 80 ? -1.255 -1.485 -7.704 1.00 93.94 80 PHE A O 1
ATOM 597 N N . GLU A 1 81 ? -1.126 -3.667 -7.196 1.00 93.06 81 GLU A N 1
ATOM 598 C CA . GLU A 1 81 ? -2.239 -4.099 -8.036 1.00 93.06 81 GLU A CA 1
ATOM 599 C C . GLU A 1 81 ? -3.307 -4.781 -7.192 1.00 93.06 81 GLU A C 1
ATOM 601 O O . GLU A 1 81 ? -3.026 -5.741 -6.468 1.00 93.06 81 GLU A O 1
ATOM 606 N N . ILE A 1 82 ? -4.545 -4.309 -7.306 1.00 90.25 82 ILE A N 1
ATOM 607 C CA . ILE A 1 82 ? -5.687 -4.872 -6.588 1.00 90.25 82 ILE A CA 1
ATOM 608 C C . ILE A 1 82 ? -6.978 -4.605 -7.352 1.00 90.25 82 ILE A C 1
ATOM 610 O O . ILE A 1 82 ? -7.161 -3.524 -7.901 1.00 90.25 82 ILE A O 1
ATOM 614 N N . ALA A 1 83 ? -7.876 -5.593 -7.401 1.00 85.44 83 ALA A N 1
ATOM 615 C CA . ALA A 1 83 ? -9.195 -5.464 -8.031 1.00 85.44 83 ALA A CA 1
ATOM 616 C C . ALA A 1 83 ? -9.174 -4.882 -9.469 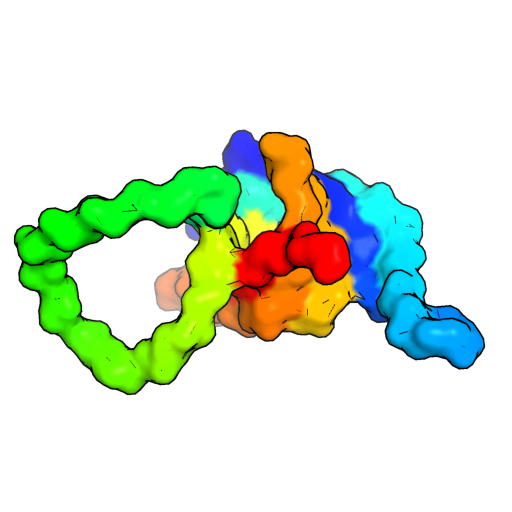1.00 85.44 83 ALA A C 1
ATOM 618 O O . ALA A 1 83 ? -10.103 -4.193 -9.873 1.00 85.44 83 ALA A O 1
ATOM 619 N N . GLY A 1 84 ? -8.108 -5.147 -10.237 1.00 85.62 84 GLY A N 1
ATOM 620 C CA . GLY A 1 84 ? -7.924 -4.630 -11.601 1.00 85.62 84 GLY A CA 1
ATOM 621 C C . GLY A 1 84 ? -7.283 -3.239 -11.697 1.00 85.62 84 GLY A C 1
ATOM 622 O O . GLY A 1 84 ? -6.907 -2.830 -12.792 1.00 85.62 84 GLY A O 1
ATOM 623 N N . PHE A 1 85 ? -7.086 -2.539 -10.578 1.00 86.25 85 PHE A N 1
ATOM 624 C CA . PHE A 1 85 ? -6.410 -1.244 -10.534 1.00 86.25 85 PHE A CA 1
ATOM 625 C C . PHE A 1 85 ? -4.904 -1.409 -10.397 1.00 86.25 85 PHE A C 1
ATOM 627 O O . PHE A 1 85 ? -4.427 -2.271 -9.658 1.00 86.25 85 PHE A O 1
ATOM 634 N N . THR A 1 86 ? -4.161 -0.534 -11.071 1.00 90.62 86 THR A N 1
ATOM 635 C CA . THR A 1 86 ? -2.728 -0.346 -10.835 1.00 90.62 86 THR A CA 1
ATOM 636 C C . THR A 1 86 ? -2.529 0.978 -10.117 1.00 90.62 86 THR A C 1
ATOM 638 O O . THR A 1 86 ? -2.975 2.024 -10.582 1.00 90.62 86 THR A O 1
ATOM 641 N N . LEU A 1 87 ? -1.854 0.927 -8.978 1.00 91.50 87 LEU A N 1
ATOM 642 C CA . LEU A 1 87 ? -1.709 2.033 -8.049 1.00 91.50 87 LEU A CA 1
ATOM 643 C C . LEU A 1 87 ? -0.230 2.300 -7.764 1.00 91.50 87 LEU A C 1
ATOM 645 O O . LEU A 1 87 ? 0.588 1.379 -7.707 1.00 91.50 87 LEU A O 1
ATOM 649 N N . LYS A 1 88 ? 0.115 3.568 -7.550 1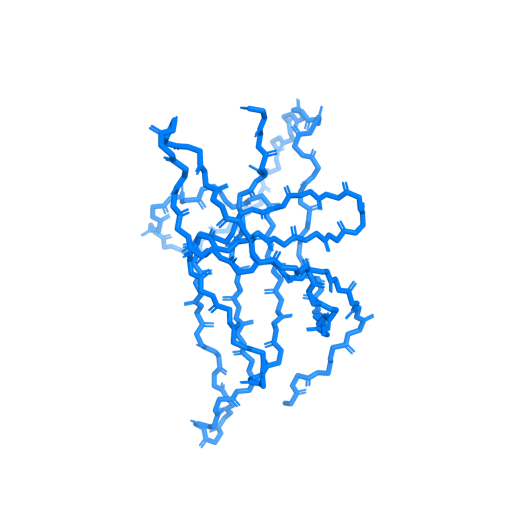.00 92.38 88 LYS A N 1
ATOM 650 C CA . LYS A 1 88 ? 1.434 4.010 -7.091 1.00 92.38 88 LYS A CA 1
ATOM 651 C C . LYS A 1 88 ? 1.369 4.384 -5.621 1.00 92.38 88 LYS A C 1
ATOM 653 O O . LYS A 1 88 ? 0.553 5.226 -5.258 1.00 92.38 88 LYS A O 1
ATOM 658 N N . VAL A 1 89 ? 2.270 3.849 -4.804 1.00 92.75 89 VAL A N 1
ATOM 659 C CA . VAL A 1 89 ? 2.407 4.277 -3.405 1.00 92.75 89 VAL A CA 1
ATOM 660 C C . VAL A 1 89 ? 2.894 5.724 -3.357 1.00 92.75 89 VAL A C 1
ATOM 662 O O . VAL A 1 89 ? 3.955 6.038 -3.909 1.00 92.75 89 VAL A O 1
ATOM 665 N N . ILE A 1 90 ? 2.153 6.595 -2.674 1.00 91.88 90 ILE A N 1
ATOM 666 C CA . ILE A 1 90 ? 2.540 7.992 -2.443 1.00 91.88 90 ILE A CA 1
ATOM 667 C C . ILE A 1 90 ? 3.148 8.142 -1.051 1.00 91.88 90 ILE A C 1
ATOM 669 O O . ILE A 1 90 ? 4.271 8.625 -0.910 1.00 91.88 90 ILE A O 1
ATOM 673 N N . THR A 1 91 ? 2.413 7.716 -0.026 1.00 91.94 91 THR A N 1
ATOM 674 C CA . THR A 1 91 ? 2.774 7.888 1.383 1.00 91.94 91 THR A CA 1
ATOM 675 C C . THR A 1 91 ? 2.544 6.585 2.136 1.00 91.94 91 THR A C 1
ATOM 677 O O . THR A 1 91 ? 1.642 5.813 1.823 1.00 91.94 91 THR A O 1
ATOM 680 N N . VAL A 1 92 ? 3.379 6.341 3.145 1.00 94.31 92 VAL A N 1
ATOM 681 C CA . VAL A 1 92 ? 3.273 5.192 4.048 1.00 94.31 92 VAL A CA 1
ATOM 682 C C . VAL A 1 92 ? 3.325 5.740 5.467 1.00 94.31 92 VAL A C 1
ATOM 684 O O . VAL A 1 92 ? 4.297 6.395 5.841 1.00 94.31 92 VAL A O 1
ATOM 687 N N . GLN A 1 93 ? 2.273 5.511 6.247 1.00 94.75 93 GLN A N 1
ATOM 688 C CA . GLN A 1 93 ? 2.127 6.018 7.608 1.00 94.75 93 GLN A CA 1
ATOM 689 C C . GLN A 1 93 ? 2.002 4.846 8.590 1.00 94.75 93 GLN A C 1
ATOM 691 O O . GLN A 1 93 ? 1.087 4.031 8.450 1.00 94.75 93 GLN A O 1
ATOM 696 N N . PRO A 1 94 ? 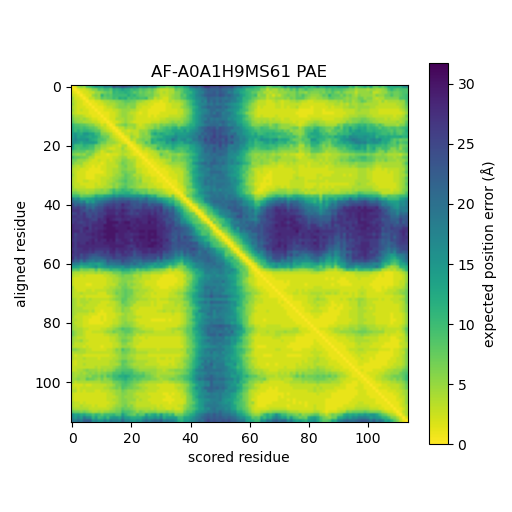2.883 4.725 9.599 1.00 95.19 94 PRO A N 1
ATOM 697 C CA . PRO A 1 94 ? 2.744 3.691 10.616 1.00 95.19 94 PRO A CA 1
ATOM 698 C C . PRO A 1 94 ? 1.572 4.008 11.549 1.00 95.19 94 PRO A C 1
ATOM 700 O O . PRO A 1 94 ? 1.423 5.133 12.037 1.00 95.19 94 PRO A O 1
ATOM 703 N N . ARG A 1 95 ? 0.754 3.000 11.845 1.00 93.81 95 ARG A N 1
ATOM 704 C CA . ARG A 1 95 ? -0.298 3.053 12.860 1.00 93.81 95 ARG A CA 1
ATOM 705 C C . ARG A 1 95 ? 0.073 2.123 14.007 1.00 93.81 95 ARG A C 1
ATOM 707 O O . ARG A 1 95 ? 0.351 0.940 13.812 1.00 93.81 95 ARG A O 1
ATOM 714 N N . TYR A 1 96 ? 0.096 2.680 15.212 1.00 93.81 96 TYR A N 1
ATOM 715 C CA . TYR A 1 96 ? 0.467 1.963 16.426 1.00 93.81 96 TYR A CA 1
ATOM 716 C C . TYR A 1 96 ? -0.782 1.580 17.219 1.00 93.81 96 TYR A C 1
ATOM 718 O O . TYR A 1 96 ? -1.759 2.325 17.277 1.00 93.81 96 TYR A O 1
ATOM 726 N N . SER A 1 97 ? -0.738 0.409 17.842 1.00 91.69 97 SER A N 1
ATOM 727 C CA . SER A 1 97 ? -1.718 -0.027 18.834 1.00 91.69 97 SER A CA 1
ATOM 728 C C . SER A 1 97 ? -1.686 0.864 20.082 1.00 91.69 97 SER A C 1
ATOM 730 O O . SER A 1 97 ? -0.750 1.633 20.297 1.00 91.69 97 SER A O 1
ATOM 732 N N . VAL A 1 98 ? -2.673 0.699 20.969 1.00 89.88 98 VAL A N 1
ATOM 733 C CA . VAL A 1 98 ? -2.719 1.402 22.268 1.00 89.88 98 VAL A CA 1
ATOM 734 C C . VAL A 1 98 ? -1.494 1.135 23.153 1.00 89.88 98 VAL A C 1
ATOM 736 O O . VAL A 1 98 ? -1.181 1.941 24.020 1.00 89.88 98 VAL A O 1
ATOM 739 N N . LEU A 1 99 ? -0.788 0.024 22.919 1.00 94.00 99 LEU A N 1
ATOM 740 C CA . LEU A 1 99 ? 0.450 -0.336 23.614 1.00 94.00 99 LEU A CA 1
ATOM 741 C C . LEU A 1 99 ? 1.707 0.253 22.946 1.00 94.00 99 LEU A C 1
ATOM 743 O O . LEU A 1 99 ? 2.818 -0.058 23.361 1.00 94.00 99 LEU A O 1
ATOM 747 N N . GLY A 1 100 ? 1.559 1.057 21.889 1.00 91.50 100 GLY A N 1
ATOM 748 C CA . GLY A 1 100 ? 2.674 1.644 21.137 1.00 91.50 100 GLY A CA 1
ATOM 749 C C . GLY A 1 100 ? 3.365 0.686 20.160 1.00 91.50 100 GLY A C 1
ATOM 750 O O . GLY A 1 100 ? 4.366 1.051 19.554 1.00 91.50 100 GLY A O 1
ATOM 751 N N . ILE A 1 101 ? 2.845 -0.531 19.976 1.00 93.81 101 ILE A N 1
ATOM 752 C CA . ILE A 1 101 ? 3.390 -1.527 19.037 1.00 93.81 101 ILE A CA 1
ATOM 753 C C . ILE A 1 101 ? 2.850 -1.252 17.633 1.00 93.81 101 ILE A C 1
ATOM 755 O O . ILE A 1 101 ? 1.651 -1.000 17.503 1.00 93.81 101 ILE A O 1
ATOM 759 N N . LEU A 1 102 ? 3.704 -1.323 16.602 1.00 94.00 102 LEU A N 1
ATOM 760 C CA . LEU A 1 102 ? 3.294 -1.177 15.201 1.00 94.00 102 LEU A CA 1
ATOM 761 C C . LEU A 1 102 ? 2.232 -2.232 14.859 1.00 94.00 102 LEU A C 1
ATOM 763 O O . LEU A 1 102 ? 2.499 -3.429 14.926 1.00 94.00 102 LEU A O 1
ATOM 767 N N . ASP A 1 103 ? 1.029 -1.774 14.519 1.00 93.50 103 ASP A N 1
ATOM 768 C CA . ASP A 1 103 ? -0.124 -2.632 14.237 1.00 93.50 103 ASP A CA 1
ATOM 769 C C . ASP A 1 103 ? -0.271 -2.849 12.726 1.00 93.50 103 ASP A C 1
ATOM 771 O O . ASP A 1 103 ? -0.353 -3.986 12.262 1.00 93.50 103 ASP A O 1
ATOM 775 N N . HIS A 1 104 ? -0.239 -1.765 11.950 1.00 95.25 104 HIS A N 1
ATOM 776 C CA . HIS A 1 104 ? -0.318 -1.797 10.491 1.00 95.25 104 HIS A CA 1
ATOM 777 C C . HIS A 1 104 ? 0.241 -0.507 9.876 1.00 95.25 104 HIS A C 1
ATOM 779 O O . HIS A 1 104 ? 0.465 0.492 10.564 1.00 95.25 104 HIS A O 1
ATOM 785 N N . TYR A 1 105 ? 0.448 -0.525 8.565 1.00 95.88 105 TYR A N 1
ATOM 786 C CA . TYR A 1 105 ? 0.708 0.662 7.763 1.00 95.88 105 TYR A CA 1
ATOM 787 C C . TYR A 1 105 ? -0.575 1.122 7.090 1.00 95.88 105 TYR A C 1
ATOM 789 O O . TYR A 1 105 ? -1.286 0.320 6.493 1.00 95.88 105 TYR A O 1
ATOM 797 N N . GLU A 1 106 ? -0.847 2.416 7.157 1.00 94.56 106 GLU A N 1
ATOM 798 C CA . GLU A 1 106 ? -1.831 3.085 6.319 1.00 94.56 106 GLU A CA 1
ATOM 799 C C . GLU A 1 106 ? -1.104 3.688 5.122 1.00 94.56 106 GLU A C 1
ATOM 801 O O . GLU A 1 106 ? -0.134 4.431 5.287 1.00 94.56 106 GLU A O 1
ATOM 806 N N . VAL A 1 107 ? -1.542 3.334 3.919 1.00 93.94 107 VAL A N 1
ATOM 807 C CA . VAL A 1 107 ? -0.836 3.683 2.690 1.00 93.94 107 VAL A CA 1
ATOM 808 C C . VAL A 1 107 ? -1.786 4.397 1.749 1.00 93.94 107 VAL A C 1
ATOM 810 O O . VAL A 1 107 ? -2.855 3.869 1.428 1.00 93.94 107 VAL A O 1
ATOM 813 N N . ASP A 1 108 ? -1.375 5.583 1.304 1.00 92.69 108 ASP A N 1
ATOM 814 C CA . ASP A 1 108 ? -2.096 6.340 0.290 1.00 92.69 108 ASP A CA 1
ATOM 815 C C . ASP A 1 108 ? -1.503 6.076 -1.089 1.00 92.69 108 ASP A C 1
ATOM 817 O O . ASP A 1 10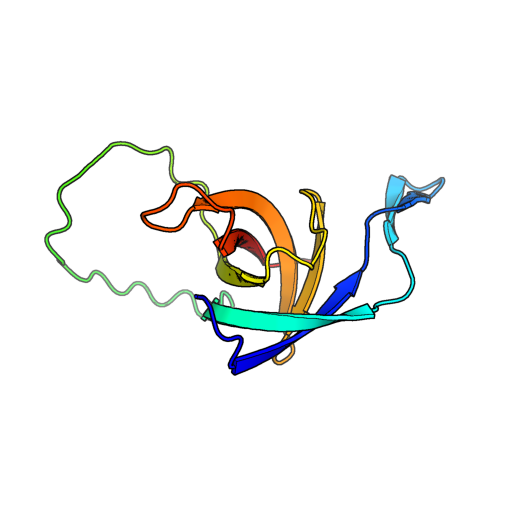8 ? -0.280 6.019 -1.282 1.00 92.69 108 ASP A O 1
ATOM 821 N N . PHE A 1 109 ? -2.393 5.964 -2.064 1.00 91.06 109 PHE A N 1
ATOM 822 C CA . PHE A 1 109 ? -2.061 5.646 -3.437 1.00 91.06 109 PHE A CA 1
ATOM 823 C C . PHE A 1 109 ? -2.602 6.689 -4.405 1.00 91.06 109 PHE A C 1
ATOM 825 O O . PHE A 1 109 ? -3.665 7.265 -4.187 1.00 91.06 109 PHE A O 1
ATOM 832 N N . ALA A 1 110 ? -1.885 6.863 -5.511 1.00 89.62 110 ALA A N 1
ATOM 833 C CA . ALA A 1 110 ? -2.380 7.518 -6.716 1.00 89.62 110 ALA A CA 1
ATOM 834 C C . ALA A 1 110 ? -2.678 6.454 -7.769 1.00 89.62 110 ALA A C 1
ATOM 836 O O . ALA A 1 110 ? -1.976 5.436 -7.841 1.00 89.62 110 ALA A O 1
ATOM 837 N N . HIS A 1 111 ? -3.660 6.709 -8.625 1.00 84.69 111 HIS A N 1
ATOM 838 C CA . HIS A 1 111 ? -3.879 5.902 -9.812 1.00 84.69 111 HIS A CA 1
ATOM 839 C C . HIS A 1 111 ? -2.617 5.916 -10.684 1.00 84.69 111 HIS A C 1
ATOM 841 O O . HIS A 1 111 ? -2.026 6.965 -10.955 1.00 84.69 111 HIS A O 1
ATOM 847 N N . TRP A 1 112 ? -2.189 4.742 -11.147 1.00 74.88 112 TRP A N 1
ATOM 848 C CA . TRP A 1 112 ? -1.123 4.642 -12.135 1.00 74.88 112 TRP A CA 1
ATOM 849 C C . TRP A 1 112 ? -1.710 4.975 -13.510 1.00 74.88 112 TRP A C 1
ATOM 851 O O . TRP A 1 112 ? -2.274 4.114 -14.182 1.00 74.88 112 TRP A O 1
ATOM 861 N N . GLY A 1 113 ? -1.696 6.257 -13.874 1.00 64.25 113 GLY A N 1
ATOM 862 C CA . GLY A 1 113 ? -2.086 6.709 -15.211 1.00 64.25 113 GLY A CA 1
ATOM 863 C C . GLY A 1 113 ? -1.100 6.249 -16.301 1.00 64.25 113 GLY A C 1
ATOM 864 O O . GLY A 1 113 ? 0.006 5.808 -15.965 1.00 64.25 113 GLY A O 1
ATOM 865 N N . PRO A 1 114 ? -1.502 6.316 -17.585 1.00 45.00 114 PRO A N 1
ATOM 866 C CA . PRO A 1 114 ? -0.601 6.126 -18.722 1.00 45.00 114 PRO A CA 1
ATOM 867 C C . PRO A 1 114 ? 0.552 7.140 -18.744 1.00 45.00 114 PRO A C 1
ATOM 869 O O . PRO A 1 114 ? 0.375 8.269 -18.228 1.00 45.00 114 PRO A O 1
#

Radius of gyration: 15.63 Å; Cα contacts (8 Å, |Δi|>4): 224; chains: 1; bounding box: 40×34×45 Å

Solvent-accessible surface area (backbone atoms only — not comparable to full-atom values): 6954 Å² total; per-residue (Å²): 130,76,74,64,81,44,69,32,34,42,19,48,62,75,50,62,45,99,84,70,43,81,35,62,46,80,68,41,82,40,63,21,31,83,76,46,76,59,67,82,88,60,90,70,88,74,87,67,96,63,95,72,90,78,76,100,63,86,81,72,79,56,38,27,35,36,33,32,47,64,86,61,91,79,57,65,62,18,38,38,36,46,99,90,44,52,30,30,34,64,46,71,42,83,40,58,42,99,86,69,46,77,36,27,31,46,30,34,19,33,70,58,71,136